Protein AF-C1MYC0-F1 (afdb_monomer_lite)

InterPro domains:
  IPR038870 Ubiquitin-associated protein 1 [PTHR15960] (49-160)

Organism: Micromonas pusilla (strain CCMP1545) (NCBI:txid564608)

pLDDT: mean 71.49, std 16.39, range [35.44, 92.56]

Structure (mmCIF, N/CA/C/O backbone):
data_AF-C1MYC0-F1
#
_entry.id   AF-C1MYC0-F1
#
loop_
_atom_site.group_PDB
_atom_site.id
_atom_site.type_symbol
_atom_site.label_atom_id
_atom_site.label_alt_id
_atom_site.label_comp_id
_atom_site.label_asym_id
_atom_site.label_entity_id
_atom_site.label_seq_id
_atom_site.pdbx_PDB_ins_code
_atom_site.Cartn_x
_atom_site.Cartn_y
_atom_site.Cartn_z
_atom_site.occupancy
_atom_site.B_iso_or_equiv
_atom_site.auth_seq_id
_atom_site.auth_comp_id
_atom_site.auth_asym_id
_atom_site.auth_atom_id
_atom_site.pdbx_PDB_model_num
ATOM 1 N N . MET A 1 1 ? -40.589 -22.512 -47.556 1.00 39.03 1 MET A N 1
ATOM 2 C CA . MET A 1 1 ? -39.331 -21.845 -47.959 1.00 39.03 1 MET A CA 1
ATOM 3 C C . MET A 1 1 ? -39.090 -20.694 -47.001 1.00 39.03 1 MET A C 1
ATOM 5 O O . MET A 1 1 ? -39.992 -19.890 -46.833 1.00 39.03 1 MET A O 1
ATOM 9 N N . ASN A 1 2 ? -37.948 -20.675 -46.316 1.00 46.00 2 ASN A N 1
ATOM 10 C CA . ASN A 1 2 ? -37.638 -19.719 -45.250 1.00 46.00 2 ASN A CA 1
ATOM 11 C C . ASN A 1 2 ? -36.525 -18.776 -45.753 1.00 46.00 2 ASN A C 1
ATOM 13 O O . ASN A 1 2 ? -35.461 -19.298 -46.095 1.00 46.00 2 ASN A O 1
ATOM 17 N N . PRO A 1 3 ? -36.745 -17.453 -45.887 1.00 61.94 3 PRO A N 1
ATOM 18 C CA . PRO A 1 3 ? -35.744 -16.541 -46.427 1.00 61.94 3 PRO A CA 1
ATOM 19 C C . PRO A 1 3 ? -35.269 -15.540 -45.360 1.00 61.94 3 PRO A C 1
ATOM 21 O O . PRO A 1 3 ? -35.777 -14.431 -45.317 1.00 61.94 3 PRO A O 1
ATOM 24 N N . ASP A 1 4 ? -34.307 -15.903 -44.507 1.00 55.81 4 ASP A N 1
ATOM 25 C CA . ASP A 1 4 ? -33.450 -14.909 -43.820 1.00 55.81 4 ASP A CA 1
ATOM 26 C C . ASP A 1 4 ? -32.170 -15.577 -43.281 1.00 55.81 4 ASP A C 1
ATOM 28 O O . ASP A 1 4 ? -31.973 -15.764 -42.083 1.00 55.81 4 ASP A O 1
ATOM 32 N N . ALA A 1 5 ? -31.285 -16.007 -44.184 1.00 60.78 5 ALA A N 1
ATOM 33 C CA . ALA A 1 5 ? -29.915 -16.361 -43.819 1.00 60.78 5 ALA A CA 1
ATOM 34 C C . ALA A 1 5 ? -29.040 -15.113 -43.999 1.00 60.78 5 ALA A C 1
ATOM 36 O O . ALA A 1 5 ? -28.590 -14.809 -45.104 1.00 60.78 5 ALA A O 1
ATOM 37 N N . ARG A 1 6 ? -28.831 -14.356 -42.919 1.00 67.12 6 ARG A N 1
ATOM 38 C CA . ARG A 1 6 ? -27.913 -13.209 -42.919 1.00 67.12 6 ARG A CA 1
ATOM 39 C C . ARG A 1 6 ? -26.464 -13.710 -42.877 1.00 67.12 6 ARG A C 1
ATOM 41 O O . ARG A 1 6 ? -26.140 -14.499 -41.991 1.00 67.12 6 ARG A O 1
ATOM 48 N N . PRO A 1 7 ? -25.574 -13.270 -43.783 1.00 65.31 7 PRO A N 1
ATOM 49 C CA . PRO A 1 7 ? -24.170 -13.653 -43.729 1.00 65.31 7 PRO A CA 1
ATOM 50 C C . PRO A 1 7 ? -23.486 -12.993 -42.525 1.00 65.31 7 PRO A C 1
ATOM 52 O O . PRO A 1 7 ? -23.413 -11.769 -42.420 1.00 65.31 7 PRO A O 1
ATOM 55 N N . CYS A 1 8 ? -22.974 -13.814 -41.609 1.00 65.12 8 CYS A N 1
ATOM 56 C CA . CYS A 1 8 ? -22.162 -13.377 -40.480 1.00 65.12 8 CYS A CA 1
ATOM 57 C C . CYS A 1 8 ? -20.807 -12.880 -41.007 1.00 65.12 8 CYS A C 1
ATOM 59 O O . CYS A 1 8 ? -19.953 -13.680 -41.390 1.00 65.12 8 CYS A O 1
ATOM 61 N N . VAL A 1 9 ? -20.593 -11.566 -41.047 1.00 71.00 9 VAL A N 1
ATOM 62 C CA . VAL A 1 9 ? -19.277 -10.999 -41.364 1.00 71.00 9 VAL A CA 1
ATOM 63 C C . VAL A 1 9 ? -18.393 -11.127 -40.124 1.00 71.00 9 VAL A C 1
ATOM 65 O O . VAL A 1 9 ? -18.577 -10.416 -39.140 1.00 71.00 9 VAL A O 1
ATOM 68 N N . GLY A 1 10 ? -17.454 -12.072 -40.152 1.00 72.56 10 GLY A N 1
ATOM 69 C CA . GLY A 1 10 ? -16.429 -12.219 -39.120 1.00 72.56 10 GLY A CA 1
ATOM 70 C C . GLY A 1 10 ? -15.283 -11.228 -39.329 1.00 72.56 10 GLY A C 1
ATOM 71 O O . GLY A 1 10 ? -14.772 -11.089 -40.441 1.00 72.56 10 GLY A O 1
ATOM 72 N N . VAL A 1 11 ? -14.857 -10.557 -38.260 1.00 77.19 11 VAL A N 1
ATOM 73 C CA . VAL A 1 11 ? -13.680 -9.676 -38.268 1.00 77.19 11 VAL A CA 1
ATOM 74 C C . VAL A 1 11 ? -12.411 -10.529 -38.230 1.00 77.19 11 VAL A C 1
ATOM 76 O O . VAL A 1 11 ? -12.279 -11.420 -37.393 1.00 77.19 11 VAL A O 1
ATOM 79 N N . ARG A 1 12 ? -11.464 -10.253 -39.133 1.00 75.12 12 ARG A N 1
ATOM 80 C CA . ARG A 1 12 ? -10.135 -10.878 -39.150 1.00 75.12 12 ARG A CA 1
ATOM 81 C C . ARG A 1 12 ? -9.099 -9.866 -38.682 1.00 75.12 12 ARG A C 1
ATOM 83 O O . ARG A 1 12 ? -8.932 -8.825 -39.307 1.00 75.12 12 ARG A O 1
ATOM 90 N N . ILE A 1 13 ? -8.410 -10.188 -37.593 1.00 75.81 13 ILE A N 1
ATOM 91 C CA . ILE A 1 13 ? -7.331 -9.373 -37.030 1.00 75.81 13 ILE A CA 1
ATOM 92 C C . ILE A 1 13 ? -6.004 -10.023 -37.429 1.00 75.81 13 ILE A C 1
ATOM 94 O O . ILE A 1 13 ? -5.801 -11.210 -37.179 1.00 75.81 13 ILE A O 1
ATOM 98 N N . ALA A 1 14 ? -5.114 -9.256 -38.059 1.00 79.44 14 ALA A N 1
ATOM 99 C CA . ALA A 1 14 ? -3.751 -9.677 -38.370 1.00 79.44 14 ALA A CA 1
ATOM 100 C C . ALA A 1 14 ? -2.788 -9.013 -37.377 1.00 79.44 14 ALA A C 1
ATOM 102 O O . ALA A 1 14 ? -2.692 -7.788 -37.338 1.00 79.44 14 ALA A O 1
ATOM 103 N N . VAL A 1 15 ? -2.098 -9.816 -36.563 1.00 76.44 15 VAL A N 1
ATOM 104 C CA . VAL A 1 15 ? -1.109 -9.322 -35.594 1.00 76.44 15 VAL A CA 1
ATOM 105 C C . VAL A 1 15 ? 0.269 -9.279 -36.268 1.00 76.44 15 VAL A C 1
ATOM 107 O O . VAL A 1 15 ? 0.715 -10.310 -36.780 1.00 76.44 15 VAL A O 1
ATOM 110 N N . PRO A 1 16 ? 0.958 -8.123 -36.295 1.00 78.06 16 PRO A N 1
ATOM 111 C CA . PRO A 1 16 ? 2.305 -8.028 -36.850 1.00 78.06 16 PRO A CA 1
ATOM 112 C C . PRO A 1 16 ? 3.299 -8.879 -36.049 1.00 78.06 16 PRO A C 1
ATOM 114 O O . PRO A 1 16 ? 3.213 -8.954 -34.824 1.00 78.06 16 PRO A O 1
ATOM 117 N N . ALA A 1 17 ? 4.282 -9.479 -36.727 1.00 69.62 17 ALA A N 1
ATOM 118 C CA . ALA A 1 17 ? 5.269 -10.370 -36.104 1.00 69.62 17 ALA A CA 1
ATOM 119 C C . ALA A 1 17 ? 6.095 -9.706 -34.982 1.00 69.62 17 ALA A C 1
ATOM 121 O O . ALA A 1 17 ? 6.579 -10.393 -34.092 1.00 69.62 17 ALA A O 1
ATOM 122 N N . THR A 1 18 ? 6.200 -8.374 -34.978 1.00 72.62 18 THR A N 1
ATOM 123 C CA . THR A 1 18 ? 6.867 -7.588 -33.926 1.00 72.62 18 THR A CA 1
ATOM 124 C C . THR A 1 18 ? 6.154 -7.624 -32.573 1.00 72.62 18 THR A C 1
ATOM 126 O O . THR A 1 18 ? 6.749 -7.239 -31.574 1.00 72.62 18 THR A O 1
ATOM 129 N N . TYR A 1 19 ? 4.892 -8.060 -32.532 1.00 68.88 19 TYR A N 1
ATOM 130 C CA . TYR A 1 19 ? 4.095 -8.189 -31.307 1.00 68.88 19 TYR A CA 1
ATOM 131 C C . TYR A 1 19 ? 3.958 -9.644 -30.839 1.00 68.88 19 TYR A C 1
ATOM 133 O O . TYR A 1 19 ? 3.178 -9.925 -29.929 1.00 68.88 19 TYR A O 1
ATOM 141 N N . GLN A 1 20 ? 4.684 -10.585 -31.452 1.00 69.62 20 GLN A N 1
ATOM 142 C CA . GLN A 1 20 ? 4.745 -11.951 -30.939 1.00 69.62 20 GLN A CA 1
ATOM 143 C C . GLN A 1 20 ? 5.682 -11.987 -29.732 1.00 69.62 20 GLN A C 1
ATOM 145 O O . GLN A 1 20 ? 6.860 -11.651 -29.843 1.00 69.62 20 GLN A O 1
ATOM 150 N N . LEU A 1 21 ? 5.153 -12.387 -28.575 1.00 79.94 21 LEU A N 1
ATOM 151 C CA . LEU A 1 21 ? 5.980 -12.668 -27.408 1.00 79.94 21 LEU A CA 1
ATOM 152 C C . LEU A 1 21 ? 6.948 -13.803 -27.749 1.00 79.94 21 LEU A C 1
ATOM 154 O O . LEU A 1 21 ? 6.531 -14.847 -28.256 1.00 79.94 21 LEU A O 1
ATOM 158 N N . THR A 1 22 ? 8.232 -13.604 -27.459 1.00 75.69 22 THR A N 1
ATOM 159 C CA . THR A 1 22 ? 9.235 -14.664 -27.561 1.00 75.69 22 THR A CA 1
ATOM 160 C C . THR A 1 22 ? 8.790 -15.834 -26.678 1.00 75.69 22 THR A C 1
ATOM 162 O O . THR A 1 22 ? 8.528 -15.613 -25.490 1.00 75.69 22 THR A O 1
ATOM 165 N N . PRO A 1 23 ? 8.662 -17.064 -27.211 1.00 75.88 23 PRO A N 1
ATOM 166 C CA . PRO A 1 23 ? 8.286 -18.203 -26.389 1.00 75.88 23 PRO A CA 1
ATOM 167 C C . PRO A 1 23 ? 9.347 -18.429 -25.299 1.00 75.88 23 PRO A C 1
ATOM 169 O O . PRO A 1 23 ? 10.537 -18.212 -25.552 1.00 75.88 23 PRO A O 1
ATOM 172 N N . PRO A 1 24 ? 8.939 -18.848 -24.088 1.00 74.62 24 PRO A N 1
ATOM 173 C CA . PRO A 1 24 ? 9.870 -19.089 -22.995 1.00 74.62 24 PRO A CA 1
ATOM 174 C C . PRO A 1 24 ? 10.895 -20.155 -23.399 1.00 74.62 24 PRO A C 1
ATOM 176 O O . PRO A 1 24 ? 10.540 -21.229 -23.890 1.00 74.62 24 PRO A O 1
ATOM 179 N N . VAL A 1 25 ? 12.177 -19.844 -23.200 1.00 80.25 25 VAL A N 1
ATOM 180 C CA . VAL A 1 25 ? 13.287 -20.770 -23.455 1.00 80.25 25 VAL A CA 1
ATOM 181 C C . VAL A 1 25 ? 13.131 -21.981 -22.535 1.00 80.25 25 VAL A C 1
ATOM 183 O O . VAL A 1 25 ? 13.130 -21.838 -21.314 1.00 80.25 25 VAL A O 1
ATOM 186 N N . SER A 1 26 ? 12.997 -23.178 -23.114 1.00 73.00 26 SER A N 1
ATOM 187 C CA . SER A 1 26 ? 13.051 -24.422 -22.341 1.00 73.00 26 SER A CA 1
ATOM 188 C C . SER A 1 26 ? 14.481 -24.654 -21.869 1.00 73.00 26 SER A C 1
ATOM 190 O O . SER A 1 26 ? 15.386 -24.835 -22.683 1.00 73.00 26 SER A O 1
ATOM 192 N N . LEU A 1 27 ? 14.680 -24.632 -20.553 1.00 72.50 27 LEU A N 1
ATOM 193 C CA . LEU A 1 27 ? 15.933 -25.044 -19.933 1.00 72.50 27 LEU A CA 1
ATOM 194 C C . LEU A 1 27 ? 15.998 -26.581 -19.901 1.00 72.50 27 LEU A C 1
ATOM 196 O O . LEU A 1 27 ? 14.969 -27.220 -19.660 1.00 72.50 27 LEU A O 1
ATOM 200 N N . PRO A 1 28 ? 17.171 -27.193 -20.146 1.00 76.12 28 PRO A N 1
ATOM 201 C CA . PRO A 1 28 ? 17.331 -28.633 -19.998 1.00 76.12 28 PRO A CA 1
ATOM 202 C C . PRO A 1 28 ? 17.104 -29.052 -18.532 1.00 76.12 28 PRO A C 1
ATOM 204 O O . PRO A 1 28 ? 17.442 -28.285 -17.625 1.00 76.12 28 PRO A O 1
ATOM 207 N N . PRO A 1 29 ? 16.555 -30.255 -18.276 1.00 68.44 29 PRO A N 1
ATOM 208 C CA . PRO A 1 29 ? 16.509 -30.821 -16.934 1.00 68.44 29 PRO A CA 1
ATOM 209 C C . PRO A 1 29 ? 17.920 -30.862 -16.346 1.00 68.44 29 PRO A C 1
ATOM 211 O O . PRO A 1 29 ? 18.847 -31.341 -16.997 1.00 68.44 29 PRO A O 1
ATOM 214 N N . LEU A 1 30 ? 18.072 -30.341 -15.130 1.00 63.47 30 LEU A N 1
ATOM 215 C CA . LEU A 1 30 ? 19.320 -30.405 -14.381 1.00 63.47 30 LEU A CA 1
ATOM 216 C C . LEU A 1 30 ? 19.682 -31.882 -14.179 1.00 63.47 30 LEU A C 1
ATOM 218 O O . LEU A 1 30 ? 19.020 -32.582 -13.411 1.00 63.47 30 LEU A O 1
ATOM 222 N N . GLU A 1 31 ? 20.697 -32.359 -14.901 1.00 55.84 31 GLU A N 1
ATOM 223 C CA . GLU A 1 31 ? 21.233 -33.704 -14.724 1.00 55.84 31 GLU A CA 1
ATOM 224 C C . GLU A 1 31 ? 21.700 -33.841 -13.275 1.00 55.84 31 GLU A C 1
ATOM 226 O O . GLU A 1 31 ? 22.623 -33.163 -12.821 1.00 55.84 31 GLU A O 1
ATOM 231 N N . THR A 1 32 ? 21.002 -34.682 -12.518 1.00 50.34 32 THR A N 1
ATOM 232 C CA . THR A 1 32 ? 21.367 -35.022 -11.149 1.00 50.34 32 THR A CA 1
ATOM 233 C C . THR A 1 32 ? 22.621 -35.883 -11.239 1.00 50.34 32 THR A C 1
ATOM 235 O O . THR A 1 32 ? 22.548 -37.076 -11.532 1.00 50.34 32 THR A O 1
ATOM 238 N N . SER A 1 33 ? 23.792 -35.270 -11.066 1.00 45.34 33 SER A N 1
ATOM 239 C CA . SER A 1 33 ? 25.031 -36.017 -10.903 1.00 45.34 33 SER A CA 1
ATOM 240 C C . SER A 1 33 ? 24.899 -36.904 -9.663 1.00 45.34 33 SER A C 1
ATOM 242 O O . SER A 1 33 ? 24.454 -36.470 -8.599 1.00 45.34 33 SER A O 1
ATOM 244 N N . ALA A 1 34 ? 25.261 -38.176 -9.814 1.00 51.53 34 ALA A N 1
ATOM 245 C CA . ALA A 1 34 ? 25.106 -39.232 -8.815 1.00 51.53 34 ALA A CA 1
ATOM 246 C C . ALA A 1 34 ? 25.984 -39.066 -7.550 1.00 51.53 34 ALA A C 1
ATOM 248 O O . ALA A 1 34 ? 26.105 -40.001 -6.766 1.00 51.53 34 ALA A O 1
ATOM 249 N N . ASP A 1 35 ? 26.556 -37.881 -7.324 1.00 45.41 35 ASP A N 1
ATOM 250 C CA . ASP A 1 35 ? 27.385 -37.530 -6.164 1.00 45.41 35 ASP A CA 1
ATOM 251 C C . ASP A 1 35 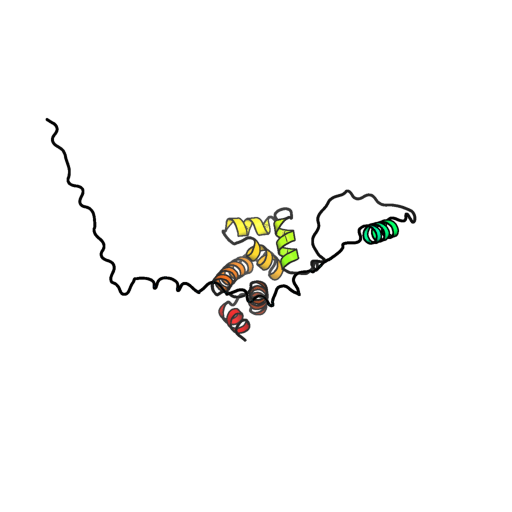? 26.642 -36.675 -5.117 1.00 45.41 35 ASP A C 1
ATOM 253 O O . ASP A 1 35 ? 27.215 -36.295 -4.102 1.00 45.41 35 ASP A O 1
ATOM 257 N N . ALA A 1 36 ? 25.346 -36.397 -5.312 1.00 48.25 36 ALA A N 1
ATOM 258 C CA . ALA A 1 36 ? 24.504 -35.689 -4.336 1.00 48.25 36 ALA A CA 1
ATOM 259 C C . ALA A 1 36 ? 23.646 -36.624 -3.452 1.00 48.25 36 ALA A C 1
ATOM 261 O O . ALA A 1 36 ? 22.707 -36.175 -2.801 1.00 48.25 36 ALA A O 1
ATOM 262 N N . ALA A 1 37 ? 23.931 -37.931 -3.436 1.00 44.47 37 ALA A N 1
ATOM 263 C CA . ALA A 1 37 ? 23.148 -38.928 -2.692 1.00 44.47 37 ALA A CA 1
ATOM 264 C C . ALA A 1 37 ? 23.729 -39.296 -1.310 1.00 44.47 37 ALA A C 1
ATOM 266 O O . ALA A 1 37 ? 23.184 -40.172 -0.643 1.00 44.47 37 ALA A O 1
ATOM 267 N N . ALA A 1 38 ? 24.819 -38.659 -0.867 1.00 49.66 38 ALA A N 1
ATOM 268 C CA . ALA A 1 38 ? 25.434 -38.954 0.433 1.00 49.66 38 ALA A CA 1
ATOM 269 C C . ALA A 1 38 ? 24.942 -38.050 1.581 1.00 49.66 38 ALA A C 1
ATOM 271 O O . ALA A 1 38 ? 25.066 -38.441 2.736 1.00 49.66 38 ALA A O 1
ATOM 272 N N . ASP A 1 39 ? 24.348 -36.890 1.279 1.00 49.25 39 ASP A N 1
ATOM 273 C CA . ASP A 1 39 ? 23.911 -35.903 2.289 1.00 49.25 39 ASP A CA 1
ATOM 274 C C . ASP A 1 39 ? 22.376 -35.823 2.429 1.00 49.25 39 ASP A C 1
ATOM 276 O O . ASP A 1 39 ? 21.828 -34.917 3.043 1.00 49.25 39 ASP A O 1
ATOM 280 N N . ALA A 1 40 ? 21.646 -36.784 1.852 1.00 51.59 40 ALA A N 1
ATOM 281 C CA . ALA A 1 40 ? 20.182 -36.861 1.921 1.00 51.59 40 ALA A CA 1
ATOM 282 C C . ALA A 1 40 ? 19.686 -37.834 3.006 1.00 51.59 40 ALA A C 1
ATOM 284 O O . ALA A 1 40 ? 18.637 -38.461 2.858 1.00 51.59 40 ALA A O 1
ATOM 285 N N . ALA A 1 41 ? 20.445 -37.982 4.089 1.00 53.31 41 ALA A N 1
ATOM 286 C CA . ALA A 1 41 ? 20.036 -38.743 5.260 1.00 53.31 41 ALA A CA 1
ATOM 287 C C . ALA A 1 41 ? 20.149 -37.859 6.504 1.00 53.31 41 ALA A C 1
ATOM 289 O O . ALA A 1 41 ? 20.956 -38.115 7.395 1.00 53.31 41 ALA A O 1
ATOM 290 N N . ASP A 1 42 ? 19.316 -36.819 6.568 1.00 57.97 42 ASP A N 1
ATOM 291 C CA . ASP A 1 42 ? 18.920 -36.244 7.853 1.00 57.97 42 ASP A CA 1
ATOM 292 C C . ASP A 1 42 ? 18.072 -37.313 8.571 1.00 57.97 42 ASP A C 1
ATOM 294 O O . ASP A 1 42 ? 16.841 -37.312 8.539 1.00 57.97 42 ASP A O 1
ATOM 298 N N . ASP A 1 43 ? 18.741 -38.326 9.133 1.00 58.94 43 ASP A N 1
ATOM 299 C CA . ASP A 1 43 ? 18.145 -39.310 10.038 1.00 58.94 43 ASP A CA 1
ATOM 300 C C . ASP A 1 43 ? 17.939 -38.605 11.383 1.00 58.94 43 ASP A C 1
ATOM 302 O O . ASP A 1 43 ? 18.607 -38.868 12.385 1.00 58.94 43 ASP A O 1
ATOM 306 N N . ALA A 1 44 ? 17.034 -37.625 11.395 1.00 65.19 44 ALA A N 1
ATOM 307 C CA . ALA A 1 44 ? 16.530 -37.025 12.614 1.00 65.19 44 ALA A CA 1
ATOM 308 C C . ALA A 1 44 ? 15.674 -38.075 13.329 1.00 65.19 44 ALA A C 1
ATOM 310 O O . ALA A 1 44 ? 14.441 -38.070 13.286 1.00 65.19 44 ALA A O 1
ATOM 311 N N . ARG A 1 45 ? 16.344 -39.024 13.988 1.00 64.62 45 ARG A N 1
ATOM 312 C CA . ARG A 1 45 ? 15.726 -40.002 14.875 1.00 64.62 45 ARG A CA 1
ATOM 313 C C . ARG A 1 45 ? 15.193 -39.263 16.096 1.00 64.62 45 ARG A C 1
ATOM 315 O O . ARG A 1 45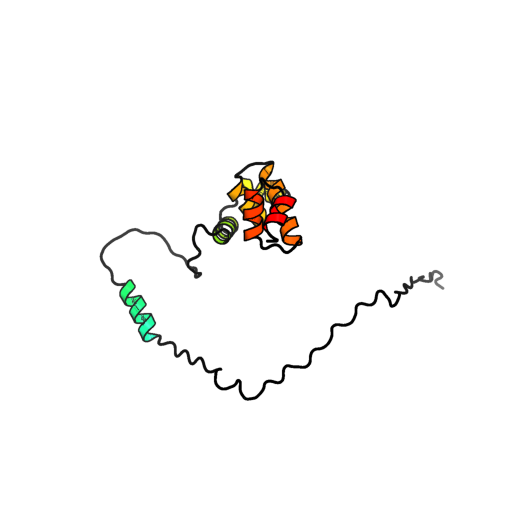 ? 15.866 -39.125 17.113 1.00 64.62 45 ARG A O 1
ATOM 322 N N . PHE A 1 46 ? 13.976 -38.752 15.961 1.00 67.06 46 PHE A N 1
ATOM 323 C CA . PHE A 1 46 ? 13.291 -37.987 16.989 1.00 67.06 46 PHE A CA 1
ATOM 324 C C . PHE A 1 46 ? 13.045 -38.871 18.223 1.00 67.06 46 PHE A C 1
ATOM 326 O O . PHE A 1 46 ? 12.188 -39.760 18.216 1.00 67.06 46 PHE A O 1
ATOM 333 N N . ASP A 1 47 ? 13.825 -38.660 19.286 1.00 67.12 47 ASP A N 1
ATOM 334 C CA . ASP A 1 47 ? 13.689 -39.394 20.544 1.00 67.12 47 ASP A CA 1
ATOM 335 C C . ASP A 1 47 ? 12.523 -38.832 21.367 1.00 67.12 47 ASP A C 1
ATOM 337 O O . ASP A 1 47 ? 12.671 -37.966 22.230 1.00 67.12 47 ASP A O 1
ATOM 341 N N . THR A 1 48 ? 11.334 -39.375 21.107 1.00 68.81 48 THR A N 1
ATOM 342 C CA . THR A 1 48 ? 10.093 -39.013 21.813 1.00 68.81 48 THR A CA 1
ATOM 343 C C . THR A 1 48 ? 10.145 -39.214 23.335 1.00 68.81 48 THR A C 1
ATOM 345 O O . THR A 1 48 ? 9.280 -38.695 24.043 1.00 68.81 48 THR A O 1
ATOM 348 N N . THR A 1 49 ? 11.127 -39.952 23.860 1.00 70.50 49 THR A N 1
ATOM 349 C CA . THR A 1 49 ? 11.296 -40.192 25.300 1.00 70.50 49 THR A CA 1
ATOM 350 C C . THR A 1 49 ? 11.836 -38.948 25.999 1.00 70.50 49 THR A C 1
ATOM 352 O O . THR A 1 49 ? 11.318 -38.552 27.043 1.00 70.50 49 THR A O 1
ATOM 355 N N . ARG A 1 50 ? 12.829 -38.289 25.385 1.00 71.00 50 ARG A N 1
ATOM 356 C CA . ARG A 1 50 ? 13.438 -37.055 25.896 1.00 71.00 50 ARG A CA 1
ATOM 357 C C . ARG A 1 50 ? 12.442 -35.895 25.876 1.00 71.00 50 ARG A C 1
ATOM 359 O O . ARG A 1 50 ? 12.302 -35.191 26.870 1.00 71.00 50 ARG A O 1
ATOM 366 N N . GLU A 1 51 ? 11.690 -35.760 24.790 1.00 73.44 51 GLU A N 1
ATOM 367 C CA . GLU A 1 51 ? 10.658 -34.726 24.623 1.00 73.44 51 GLU A CA 1
ATOM 368 C C . GLU A 1 51 ? 9.543 -34.859 25.680 1.00 73.44 51 GLU A C 1
ATOM 370 O O . GLU A 1 51 ? 9.102 -33.871 26.269 1.00 73.44 51 GLU A O 1
ATOM 375 N N . ARG A 1 52 ? 9.119 -36.097 25.991 1.00 71.56 52 ARG A N 1
ATOM 376 C CA . ARG A 1 52 ? 8.131 -36.364 27.054 1.00 71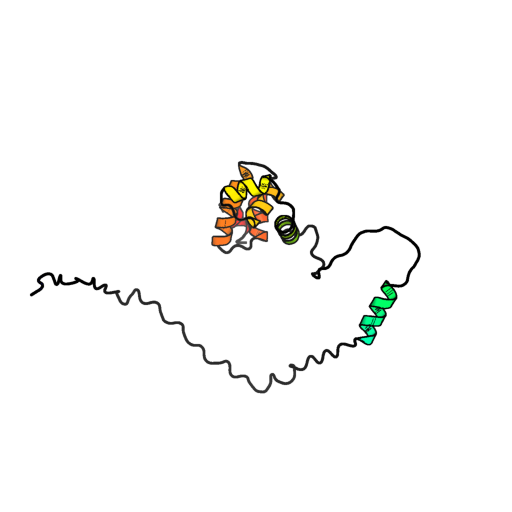.56 52 ARG A CA 1
ATOM 377 C C . ARG A 1 52 ? 8.664 -36.064 28.453 1.00 71.56 52 ARG A C 1
ATOM 379 O O . ARG A 1 52 ? 7.879 -35.672 29.312 1.00 71.56 52 ARG A O 1
ATOM 386 N N . GLN A 1 53 ? 9.961 -36.250 28.693 1.00 69.50 53 GLN A N 1
ATOM 387 C CA . GLN A 1 53 ? 10.574 -35.946 29.986 1.00 69.50 53 GLN A CA 1
ATOM 388 C C . GLN A 1 53 ? 10.620 -34.435 30.245 1.00 69.50 53 GLN A C 1
ATOM 390 O O . GLN A 1 53 ? 10.282 -34.006 31.344 1.00 69.50 53 GLN A O 1
ATOM 395 N N . VAL A 1 54 ? 10.928 -33.637 29.217 1.00 68.50 54 VAL A N 1
ATOM 396 C CA . VAL A 1 54 ? 10.905 -32.165 29.293 1.00 68.50 54 VAL A CA 1
ATOM 397 C C . VAL A 1 54 ? 9.495 -31.648 29.615 1.00 68.50 54 VAL A C 1
ATOM 399 O O . VAL A 1 54 ? 9.331 -30.825 30.510 1.00 68.50 54 VAL A O 1
ATOM 402 N N . LEU A 1 55 ? 8.459 -32.202 28.973 1.00 61.75 55 LEU A N 1
ATOM 403 C CA . LEU A 1 55 ? 7.056 -31.858 29.259 1.00 61.75 55 LEU A CA 1
ATOM 404 C C . LEU A 1 55 ? 6.616 -32.221 30.688 1.00 61.75 55 LEU A C 1
ATOM 406 O O . LEU A 1 55 ? 5.772 -31.540 31.269 1.00 61.75 55 LEU A O 1
ATOM 410 N N . ALA A 1 56 ? 7.159 -33.299 31.257 1.00 61.72 56 ALA A N 1
ATOM 411 C CA . ALA A 1 56 ? 6.836 -33.719 32.619 1.00 61.72 56 ALA A CA 1
ATOM 412 C C . ALA A 1 56 ? 7.529 -32.850 33.684 1.00 61.72 56 ALA A C 1
ATOM 414 O O . ALA A 1 56 ? 6.981 -32.674 34.772 1.00 61.72 56 ALA A O 1
ATOM 415 N N . GLU A 1 57 ? 8.699 -32.282 33.378 1.00 59.97 57 GLU A N 1
ATOM 416 C CA . GLU A 1 57 ? 9.422 -31.379 34.283 1.00 59.97 57 GLU A CA 1
ATOM 417 C C . GLU A 1 57 ? 8.728 -30.009 34.397 1.00 59.97 57 GLU A C 1
ATOM 419 O O . GLU A 1 57 ? 8.658 -29.439 35.484 1.00 59.97 57 GLU A O 1
ATOM 424 N N . GLU A 1 58 ? 8.101 -29.535 33.313 1.00 59.44 58 GLU A N 1
ATOM 425 C CA . GLU A 1 58 ? 7.297 -28.300 33.289 1.00 59.44 58 GLU A CA 1
ATOM 426 C C . GLU A 1 58 ? 5.902 -28.469 33.931 1.00 59.44 58 GLU A C 1
ATOM 428 O O . GLU A 1 58 ? 5.250 -27.492 34.294 1.00 59.44 58 GLU A O 1
ATOM 433 N N . THR A 1 59 ? 5.440 -29.713 34.130 1.00 52.03 59 THR A N 1
ATOM 434 C CA . THR A 1 59 ? 4.125 -30.023 34.728 1.00 52.03 59 THR A CA 1
ATOM 435 C C . THR A 1 59 ? 4.180 -30.355 36.227 1.00 52.03 59 THR A C 1
ATOM 437 O O . THR A 1 59 ? 3.163 -30.721 36.821 1.00 52.03 59 THR A O 1
ATOM 440 N N . SER A 1 60 ? 5.340 -30.219 36.883 1.00 48.25 60 SER A N 1
ATOM 441 C CA . SER A 1 60 ? 5.434 -30.461 38.327 1.00 48.25 60 SER A CA 1
ATOM 442 C C . SER A 1 60 ? 4.665 -29.387 39.124 1.00 48.25 60 SER A C 1
ATOM 444 O O . SER A 1 60 ? 4.962 -28.194 39.009 1.00 48.25 60 SER A O 1
ATOM 446 N N . PRO A 1 61 ? 3.666 -29.768 39.943 1.00 47.47 61 PRO A N 1
ATOM 447 C CA . PRO A 1 61 ? 2.753 -28.831 40.579 1.00 47.47 61 PRO A CA 1
ATOM 448 C C . PRO A 1 61 ? 3.347 -28.266 41.876 1.00 47.47 61 PRO A C 1
ATOM 450 O O . PRO A 1 61 ? 3.183 -28.841 42.952 1.00 47.47 61 PRO A O 1
ATOM 453 N N . SER A 1 62 ? 3.971 -27.088 41.808 1.00 42.62 62 SER A N 1
ATOM 454 C CA . SER A 1 62 ? 4.141 -26.230 42.988 1.00 42.62 62 SER A CA 1
ATOM 455 C C . SER A 1 62 ? 2.977 -25.232 43.073 1.00 42.62 62 SER A C 1
ATOM 457 O O . SER A 1 62 ? 3.026 -24.139 42.527 1.00 42.62 62 SER A O 1
ATOM 459 N N . THR A 1 63 ? 1.902 -25.667 43.736 1.00 41.25 63 THR A N 1
ATOM 460 C CA . THR A 1 63 ? 0.992 -24.872 44.589 1.00 41.25 63 THR A CA 1
ATOM 461 C C . THR A 1 63 ? 0.456 -23.505 44.075 1.00 41.25 63 THR A C 1
ATOM 463 O O . THR A 1 63 ? 0.989 -22.456 44.419 1.00 41.25 63 THR A O 1
ATOM 466 N N . SER A 1 64 ? -0.740 -23.568 43.449 1.00 45.25 64 SER A N 1
ATOM 467 C CA . SER A 1 64 ? -1.943 -22.695 43.641 1.00 45.25 64 SER A CA 1
ATOM 468 C C . SER A 1 64 ? -2.029 -21.290 42.956 1.00 45.25 64 SER A C 1
ATOM 470 O O . SER A 1 64 ? -1.010 -20.718 42.598 1.00 45.25 64 SER A O 1
ATOM 472 N N . PRO A 1 65 ? -3.239 -20.697 42.732 1.00 53.47 65 PRO A N 1
ATOM 473 C CA . PRO A 1 65 ? -4.043 -20.899 41.512 1.00 53.47 65 PRO A CA 1
ATOM 474 C C . PRO A 1 65 ? -4.575 -19.592 40.852 1.00 53.47 65 PRO A C 1
ATOM 476 O O . PRO A 1 65 ? -4.824 -18.587 41.515 1.00 53.47 65 PRO A O 1
ATOM 479 N N . SER A 1 66 ? -4.885 -19.612 39.550 1.00 35.44 66 SER A N 1
ATOM 480 C CA . SER A 1 66 ? -5.909 -18.726 38.952 1.00 35.44 66 SER A CA 1
ATOM 481 C C . SER A 1 66 ? -6.448 -19.307 37.639 1.00 35.44 66 SER A C 1
ATOM 483 O O . SER A 1 66 ? -5.666 -19.879 36.879 1.00 35.44 66 SER A O 1
ATOM 485 N N . PRO A 1 67 ? -7.765 -19.216 37.367 1.00 55.25 67 PRO A N 1
ATOM 486 C CA . PRO A 1 67 ? -8.380 -19.875 36.225 1.00 55.25 67 PRO A CA 1
ATOM 487 C C . PRO A 1 67 ? -8.422 -18.945 35.010 1.00 55.25 67 PRO A C 1
ATOM 489 O O . PRO A 1 67 ? -9.043 -17.887 35.070 1.00 55.25 67 PRO A O 1
ATOM 492 N N . SER A 1 68 ? -7.859 -19.384 33.887 1.00 41.97 68 SER A N 1
ATOM 493 C CA . SER A 1 68 ? -8.161 -18.798 32.577 1.00 41.97 68 SER A CA 1
ATOM 494 C C . SER A 1 68 ? -8.267 -19.912 31.533 1.00 41.97 68 SER A C 1
ATOM 496 O O . SER A 1 68 ? -7.407 -20.796 31.508 1.00 41.97 68 SER A O 1
ATOM 498 N N . PRO A 1 69 ? -9.329 -19.929 30.709 1.00 47.75 69 PRO A N 1
ATOM 499 C CA . PRO A 1 69 ? -9.613 -21.040 29.822 1.00 47.75 69 PRO A CA 1
ATOM 500 C C . PRO A 1 69 ? -8.693 -21.044 28.596 1.00 47.75 69 PRO A C 1
ATOM 502 O O . PRO A 1 69 ? -8.372 -20.015 28.010 1.00 47.75 69 PRO A O 1
ATOM 505 N N . SER A 1 70 ? -8.306 -22.267 28.256 1.00 47.88 70 SER A N 1
ATOM 506 C CA . SER A 1 70 ? -7.947 -22.833 26.956 1.00 47.88 70 SER A CA 1
ATOM 507 C C . SER A 1 70 ? -8.218 -21.949 25.727 1.00 47.88 70 SER A C 1
ATOM 509 O O . SER A 1 70 ? -9.342 -21.504 25.540 1.00 47.88 70 SER A O 1
ATOM 511 N N . THR A 1 71 ? -7.255 -21.832 24.806 1.00 42.38 71 THR A N 1
ATOM 512 C CA . THR A 1 71 ? -7.132 -22.734 23.639 1.00 42.38 71 THR A CA 1
ATOM 513 C C . THR A 1 71 ? -5.953 -22.347 22.741 1.00 42.38 71 THR A C 1
ATOM 515 O O . THR A 1 71 ? -5.745 -21.179 22.445 1.00 42.38 71 THR A O 1
ATOM 518 N N . SER A 1 72 ? -5.226 -23.379 22.303 1.00 45.03 72 SER A N 1
ATOM 519 C CA . SER A 1 72 ? -4.541 -23.549 21.015 1.00 45.03 72 SER A CA 1
ATOM 520 C C . SER A 1 72 ? -4.237 -22.315 20.162 1.00 45.03 72 SER A C 1
ATOM 522 O O . SER A 1 72 ? -5.142 -21.745 19.570 1.00 45.03 72 SER A O 1
ATOM 524 N N . ALA A 1 73 ? -2.951 -22.084 19.891 1.00 40.00 73 ALA A N 1
ATOM 525 C CA . ALA A 1 73 ? -2.370 -22.363 18.570 1.00 40.00 73 ALA A CA 1
ATOM 526 C C . ALA A 1 73 ? -0.917 -21.861 18.493 1.00 40.00 73 ALA A C 1
ATOM 528 O O . ALA A 1 73 ? -0.641 -20.675 18.392 1.00 40.00 73 ALA A O 1
ATOM 529 N N . ARG A 1 74 ? 0.016 -22.817 18.526 1.00 45.91 74 ARG A N 1
ATOM 530 C CA . ARG A 1 74 ? 1.113 -22.973 17.559 1.00 45.91 74 ARG A CA 1
ATOM 531 C C . ARG A 1 74 ? 1.474 -21.717 16.741 1.00 45.91 74 ARG A C 1
ATOM 533 O O . ARG A 1 74 ? 0.795 -21.413 15.766 1.00 45.91 74 ARG A O 1
ATOM 540 N N . GLY A 1 75 ? 2.633 -21.119 17.026 1.00 40.91 75 GLY A N 1
ATOM 541 C CA . GLY A 1 75 ? 3.340 -20.308 16.032 1.00 40.91 75 GLY A CA 1
ATOM 542 C C . GLY A 1 75 ? 4.266 -19.234 16.589 1.00 40.91 75 GLY A C 1
ATOM 543 O O . GLY A 1 75 ? 3.865 -18.082 16.596 1.00 40.91 75 GLY A O 1
ATOM 544 N N . ALA A 1 76 ? 5.505 -19.629 16.917 1.00 45.19 76 ALA A N 1
ATOM 545 C CA . ALA A 1 76 ? 6.706 -18.787 17.058 1.00 45.19 76 ALA A CA 1
ATOM 546 C C . ALA A 1 76 ? 6.663 -17.646 18.107 1.00 45.19 76 ALA A C 1
ATOM 548 O O . ALA A 1 76 ? 5.607 -17.093 18.401 1.00 45.19 76 ALA A O 1
ATOM 549 N N . PRO A 1 77 ? 7.813 -17.230 18.674 1.00 42.22 77 PRO A N 1
ATOM 550 C CA . PRO A 1 77 ? 7.884 -15.961 19.385 1.00 42.22 77 PRO A CA 1
ATOM 551 C C . PRO A 1 77 ? 7.817 -14.843 18.336 1.00 42.22 77 PRO A C 1
ATOM 553 O O . PRO A 1 77 ? 8.835 -14.315 17.904 1.00 42.22 77 PRO A O 1
ATOM 556 N N . ALA A 1 78 ? 6.620 -14.532 17.838 1.00 51.53 78 ALA A N 1
ATOM 557 C CA . ALA A 1 78 ? 6.417 -13.289 17.117 1.00 51.53 78 ALA A CA 1
ATOM 558 C C . ALA A 1 78 ? 6.514 -12.178 18.162 1.00 51.53 78 ALA A C 1
ATOM 560 O O . ALA A 1 78 ? 5.661 -12.097 19.050 1.00 51.53 78 ALA A O 1
ATOM 561 N N . ASP A 1 79 ? 7.576 -11.374 18.085 1.00 51.16 79 ASP A N 1
ATOM 562 C CA . ASP A 1 79 ? 7.718 -10.174 18.899 1.00 51.16 79 ASP A CA 1
ATOM 563 C C . ASP A 1 79 ? 6.381 -9.418 18.894 1.00 51.16 79 ASP A C 1
ATOM 565 O O . ASP A 1 79 ? 5.880 -9.069 17.819 1.00 51.16 79 ASP A O 1
ATOM 569 N N . PRO A 1 80 ? 5.760 -9.174 20.062 1.00 53.81 80 PRO A N 1
ATOM 570 C CA . PRO A 1 80 ? 4.425 -8.582 20.138 1.00 53.81 80 PRO A CA 1
ATOM 571 C C . PRO A 1 80 ? 4.388 -7.127 19.643 1.00 53.81 80 PRO A C 1
ATOM 573 O O . PRO A 1 80 ? 3.313 -6.542 19.551 1.00 53.81 80 PRO A O 1
ATOM 576 N N . THR A 1 81 ? 5.554 -6.551 19.347 1.00 54.03 81 THR A N 1
ATOM 577 C CA . THR A 1 81 ? 5.779 -5.231 18.751 1.00 54.03 81 THR A CA 1
ATOM 578 C C . THR A 1 81 ? 6.044 -5.277 17.247 1.00 54.03 81 THR A C 1
ATOM 580 O O . THR A 1 81 ? 6.141 -4.223 16.622 1.00 54.03 81 THR A O 1
ATOM 583 N N . SER A 1 82 ? 6.187 -6.464 16.648 1.00 59.59 82 SER A N 1
ATOM 584 C CA . SER A 1 82 ? 6.438 -6.576 15.215 1.00 59.59 82 SER A CA 1
ATOM 585 C C . SER A 1 82 ? 5.228 -6.098 14.422 1.00 59.59 82 SER A C 1
ATOM 587 O O . SER A 1 82 ? 4.077 -6.398 14.745 1.00 59.59 82 SER A O 1
ATOM 589 N N . LEU A 1 83 ? 5.510 -5.388 13.336 1.00 64.81 83 LEU A N 1
ATOM 590 C CA . LEU A 1 83 ? 4.523 -4.860 12.405 1.00 64.81 83 LEU A CA 1
ATOM 591 C C . LEU A 1 83 ? 3.550 -5.949 11.916 1.00 64.81 83 LEU A C 1
ATOM 593 O O . LEU A 1 83 ? 2.341 -5.740 11.865 1.00 64.81 83 LEU A O 1
ATOM 597 N N . ASP A 1 84 ? 4.086 -7.141 11.651 1.00 61.44 84 ASP A N 1
ATOM 598 C CA . ASP A 1 84 ? 3.337 -8.323 11.218 1.00 61.44 84 ASP A CA 1
ATOM 599 C C . ASP A 1 84 ? 2.395 -8.844 12.319 1.00 61.44 84 ASP A C 1
ATOM 601 O O . ASP A 1 84 ? 1.259 -9.241 12.058 1.00 61.44 84 ASP A O 1
ATOM 605 N N . ALA A 1 85 ? 2.831 -8.780 13.583 1.00 60.88 85 ALA A N 1
ATOM 606 C CA . ALA A 1 85 ? 2.021 -9.168 14.735 1.00 60.88 85 ALA A CA 1
ATOM 607 C C . ALA A 1 85 ? 0.860 -8.186 14.966 1.00 60.88 85 ALA A C 1
ATOM 609 O O . ALA A 1 85 ? -0.246 -8.614 15.303 1.00 60.88 85 ALA A O 1
ATOM 610 N N . THR A 1 86 ? 1.080 -6.889 14.731 1.00 63.56 86 THR A N 1
ATOM 611 C CA . THR A 1 86 ? 0.023 -5.868 14.781 1.00 63.56 86 THR A CA 1
ATOM 612 C C . THR A 1 86 ? -0.997 -6.075 13.665 1.00 63.56 86 THR A C 1
ATOM 614 O O . THR A 1 86 ? -2.194 -6.104 13.946 1.00 63.56 86 THR A O 1
ATOM 617 N N . VAL A 1 87 ? -0.548 -6.306 12.425 1.00 64.69 87 VAL A N 1
ATOM 618 C CA . VAL A 1 87 ? -1.442 -6.613 11.293 1.00 64.69 87 VAL A CA 1
ATOM 619 C C . VAL A 1 87 ? -2.274 -7.864 11.589 1.00 64.69 87 VAL A C 1
ATOM 621 O O . VAL A 1 87 ? -3.493 -7.835 11.441 1.00 64.69 87 VAL A O 1
ATOM 624 N N . ARG A 1 88 ? -1.662 -8.931 12.118 1.00 63.81 88 ARG A N 1
ATOM 625 C CA . ARG A 1 88 ? -2.383 -10.149 12.525 1.00 63.81 88 ARG A CA 1
ATOM 626 C C . ARG A 1 88 ? -3.404 -9.907 13.633 1.00 63.81 88 ARG A C 1
ATOM 628 O O . ARG A 1 88 ? -4.524 -10.386 13.520 1.00 63.81 88 ARG A O 1
ATOM 635 N N . ARG A 1 89 ? -3.071 -9.134 14.673 1.00 62.16 89 ARG A N 1
ATOM 636 C CA . ARG A 1 89 ? -4.039 -8.772 15.727 1.00 62.16 89 ARG A CA 1
ATOM 637 C C . ARG A 1 89 ? -5.198 -7.938 15.198 1.00 62.16 89 ARG A C 1
ATOM 639 O O . ARG A 1 89 ? -6.311 -8.092 15.679 1.00 62.16 89 ARG A O 1
ATOM 646 N N . VAL A 1 90 ? -4.948 -7.070 14.223 1.00 61.16 90 VAL A N 1
ATOM 647 C CA . VAL A 1 90 ? -6.002 -6.298 13.557 1.00 61.16 90 VAL A CA 1
ATOM 648 C C . VAL A 1 90 ? -6.841 -7.180 12.626 1.00 61.16 90 VAL A C 1
ATOM 650 O O . VAL A 1 90 ? -8.028 -6.917 12.453 1.00 61.16 90 VAL A O 1
ATOM 653 N N . LEU A 1 91 ? -6.274 -8.234 12.030 1.00 60.69 91 LEU A N 1
ATOM 654 C CA . LEU A 1 91 ? -7.036 -9.216 11.251 1.00 60.69 91 LEU A CA 1
ATOM 655 C C . LEU A 1 91 ? -7.918 -10.125 12.123 1.00 60.69 91 LEU A C 1
ATOM 657 O O . LEU A 1 91 ? -9.051 -10.383 11.729 1.00 60.69 91 LEU A O 1
ATOM 661 N N . ASP A 1 92 ? -7.426 -10.575 13.281 1.00 58.91 92 ASP A N 1
ATOM 662 C CA . ASP A 1 92 ? -8.120 -11.518 14.185 1.00 58.91 92 ASP A CA 1
ATOM 663 C C . ASP A 1 92 ? -8.939 -10.836 15.306 1.00 58.91 92 ASP A C 1
ATOM 665 O O . ASP A 1 92 ? -9.700 -11.486 16.024 1.00 58.91 92 ASP A O 1
ATOM 669 N N . GLY A 1 93 ? -8.776 -9.525 15.498 1.00 58.69 93 GLY A N 1
ATOM 670 C CA . GLY A 1 93 ? -9.447 -8.747 16.542 1.00 58.69 93 GLY A CA 1
ATOM 671 C C . GLY A 1 93 ? -10.832 -8.221 16.137 1.00 58.69 93 GLY A C 1
ATOM 672 O O . GLY A 1 93 ? -11.141 -8.156 14.945 1.00 58.69 93 GLY A O 1
ATOM 673 N N . PRO A 1 94 ? -11.672 -7.813 17.115 1.00 55.03 94 PRO A N 1
ATOM 674 C CA . PRO A 1 94 ? -12.943 -7.148 16.829 1.00 55.03 94 PRO A CA 1
ATOM 675 C C . PRO A 1 94 ? -12.676 -5.940 15.928 1.00 55.03 94 PRO A C 1
ATOM 677 O O . PRO A 1 94 ? -11.800 -5.136 16.240 1.00 55.03 94 PRO A O 1
ATOM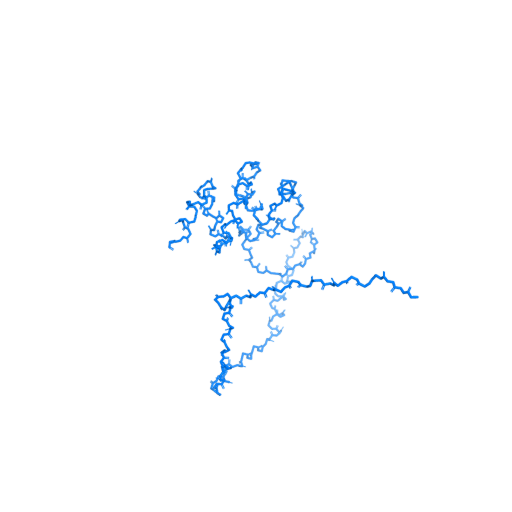 680 N N . GLU A 1 95 ? -13.383 -5.858 14.796 1.00 62.91 95 GLU A N 1
ATOM 681 C CA . GLU A 1 95 ? -13.164 -4.820 13.789 1.00 62.91 95 GLU A CA 1
ATOM 682 C C . GLU A 1 95 ? -13.297 -3.443 14.435 1.00 62.91 95 GLU A C 1
ATOM 684 O O . GLU A 1 95 ? -14.388 -3.015 14.813 1.00 62.91 95 GLU A O 1
ATOM 689 N N . ASP A 1 96 ? -12.158 -2.772 14.608 1.00 71.19 96 ASP A N 1
ATOM 690 C CA . ASP A 1 96 ? -12.129 -1.406 15.097 1.00 71.19 96 ASP A CA 1
ATOM 691 C C . ASP A 1 96 ? -12.970 -0.561 14.121 1.00 71.19 96 ASP A C 1
ATOM 693 O O . ASP A 1 96 ? -12.696 -0.585 12.912 1.00 71.19 96 ASP A O 1
ATOM 697 N N . PRO A 1 97 ? -14.005 0.161 14.589 1.00 79.25 97 PRO A N 1
ATOM 698 C CA . PRO A 1 97 ? -14.896 0.932 13.716 1.00 79.25 97 PRO A CA 1
ATOM 699 C C . PRO A 1 97 ? -14.127 1.939 12.848 1.00 79.25 97 PRO A C 1
ATOM 701 O O . PRO A 1 97 ? -14.559 2.290 11.746 1.00 79.25 97 PRO A O 1
ATOM 704 N N . THR A 1 98 ? -12.957 2.366 13.324 1.00 78.69 98 THR A N 1
ATOM 705 C CA . THR A 1 98 ? -12.013 3.217 12.602 1.00 78.69 98 THR A CA 1
ATOM 706 C C . THR A 1 98 ? -11.522 2.542 11.326 1.00 78.69 98 THR A C 1
ATOM 708 O O . THR A 1 98 ? -11.548 3.126 10.245 1.00 78.69 98 THR A O 1
ATOM 711 N N . ILE A 1 99 ? -11.124 1.278 11.432 1.00 82.44 99 ILE A N 1
ATOM 712 C CA . ILE A 1 99 ? -10.570 0.482 10.339 1.00 82.44 99 ILE A CA 1
ATOM 713 C C . ILE A 1 99 ? -11.676 0.160 9.332 1.00 82.44 99 ILE A C 1
ATOM 715 O O . ILE A 1 99 ? -11.487 0.363 8.131 1.00 82.44 99 ILE A O 1
ATOM 719 N N . GLU A 1 100 ? -12.867 -0.218 9.808 1.00 84.06 100 GLU A N 1
ATOM 720 C CA . GLU A 1 100 ? -14.026 -0.522 8.956 1.00 84.06 100 GLU A CA 1
ATOM 721 C C . GLU A 1 100 ? -14.396 0.651 8.029 1.00 84.06 100 GLU A C 1
ATOM 723 O O . GLU A 1 100 ? -14.688 0.458 6.844 1.00 84.06 100 GLU A O 1
ATOM 728 N N . LYS A 1 101 ? -14.316 1.891 8.532 1.00 87.00 101 LYS A N 1
ATOM 729 C CA . LYS A 1 101 ? -14.544 3.107 7.738 1.00 87.00 101 LYS A CA 1
ATOM 730 C C . LYS A 1 101 ? -13.592 3.195 6.542 1.00 87.00 101 LYS A C 1
ATOM 732 O O . LYS A 1 101 ? -14.042 3.488 5.434 1.00 87.00 101 LYS A O 1
ATOM 737 N N . PHE A 1 102 ? -12.298 2.939 6.741 1.00 84.06 102 PHE A N 1
ATOM 738 C CA . PHE A 1 102 ? -11.308 2.984 5.659 1.00 84.06 102 PHE A CA 1
ATOM 739 C C . PHE A 1 102 ? -11.410 1.772 4.722 1.00 84.06 102 PHE A C 1
ATOM 741 O O . PHE A 1 102 ? -11.256 1.938 3.511 1.00 84.06 102 PHE A O 1
ATOM 748 N N . LEU A 1 103 ? -11.772 0.588 5.228 1.00 86.56 103 LEU A N 1
ATOM 749 C CA . LEU A 1 103 ? -12.060 -0.574 4.377 1.00 86.56 103 LEU A CA 1
ATOM 750 C C . LEU A 1 103 ? -13.262 -0.317 3.462 1.00 86.56 103 LEU A C 1
ATOM 752 O O . LEU A 1 103 ? -13.220 -0.656 2.281 1.00 86.56 103 LEU A O 1
ATOM 756 N N . ARG A 1 104 ? -14.316 0.339 3.965 1.00 85.31 104 ARG A N 1
ATOM 757 C CA . ARG A 1 104 ? -15.490 0.716 3.158 1.00 85.31 104 ARG A CA 1
ATOM 758 C C . ARG A 1 104 ? -15.150 1.721 2.054 1.00 85.31 104 ARG A C 1
ATOM 760 O O . ARG A 1 104 ? -15.833 1.754 1.035 1.00 85.31 104 ARG A O 1
ATOM 767 N N . MET A 1 105 ? -14.090 2.511 2.234 1.00 83.56 105 MET A N 1
ATOM 768 C CA . MET A 1 105 ? -13.547 3.395 1.195 1.00 83.56 105 MET A CA 1
ATOM 769 C C . MET A 1 105 ? -12.702 2.653 0.145 1.00 83.56 105 MET A C 1
ATOM 771 O O . MET A 1 105 ? -12.293 3.264 -0.838 1.00 83.56 105 MET A O 1
ATOM 775 N N . GLY A 1 106 ? -12.480 1.344 0.308 1.00 85.94 106 GLY A N 1
ATOM 776 C CA . GLY A 1 106 ? -11.779 0.497 -0.657 1.00 85.94 106 GLY A CA 1
ATOM 777 C C . GLY A 1 106 ? -10.278 0.356 -0.410 1.00 85.94 106 GLY A C 1
ATOM 778 O O . GLY A 1 106 ? -9.572 -0.155 -1.277 1.00 85.94 106 GLY A O 1
ATOM 779 N N . TYR A 1 107 ? -9.772 0.791 0.748 1.00 87.88 107 TYR A N 1
ATOM 780 C CA . TYR A 1 107 ? -8.362 0.617 1.094 1.00 87.88 107 TYR A CA 1
ATOM 781 C C . TYR A 1 107 ? -8.077 -0.799 1.625 1.00 87.88 107 TYR A C 1
ATOM 783 O O . TYR A 1 107 ? -8.911 -1.371 2.334 1.00 87.88 107 TYR A O 1
ATOM 791 N N . PRO A 1 108 ? -6.903 -1.380 1.312 1.00 85.06 108 PRO A N 1
ATOM 792 C CA . PRO A 1 108 ? -6.554 -2.719 1.772 1.00 85.06 108 PRO A CA 1
ATOM 793 C C . PRO A 1 108 ? -6.346 -2.740 3.291 1.00 85.06 108 PRO A C 1
ATOM 795 O O . PRO A 1 108 ? -5.706 -1.845 3.848 1.00 85.06 108 PRO A O 1
ATOM 798 N N . ARG A 1 109 ? -6.858 -3.790 3.952 1.00 85.19 109 ARG A N 1
ATOM 799 C CA . ARG A 1 109 ? -6.856 -3.927 5.423 1.00 85.19 109 ARG A CA 1
ATOM 800 C C . ARG A 1 109 ? -5.463 -3.767 6.024 1.00 85.19 109 ARG A C 1
ATOM 802 O O . ARG A 1 109 ? -5.321 -3.067 7.020 1.00 85.19 109 ARG A O 1
ATOM 809 N N . ASP A 1 110 ? -4.448 -4.336 5.384 1.00 84.50 110 ASP A N 1
ATOM 810 C CA . ASP A 1 110 ? -3.065 -4.270 5.861 1.00 84.50 110 ASP A CA 1
ATOM 811 C C . ASP A 1 110 ? -2.532 -2.832 5.848 1.00 84.50 110 ASP A C 1
ATOM 813 O O . ASP A 1 110 ? -1.952 -2.376 6.828 1.00 84.50 110 ASP A O 1
ATOM 817 N N . ALA A 1 111 ? -2.789 -2.071 4.779 1.00 87.00 111 ALA A N 1
ATOM 818 C CA . ALA A 1 111 ? -2.353 -0.678 4.697 1.00 87.00 111 ALA A CA 1
ATOM 819 C C . ALA A 1 111 ? -3.100 0.214 5.694 1.00 87.00 111 ALA A C 1
ATOM 821 O O . ALA A 1 111 ? -2.497 1.110 6.278 1.00 87.00 111 ALA A O 1
ATOM 822 N N . VAL A 1 112 ? -4.391 -0.050 5.917 1.00 89.50 112 VAL A N 1
ATOM 823 C CA . VAL A 1 112 ? -5.200 0.671 6.908 1.00 8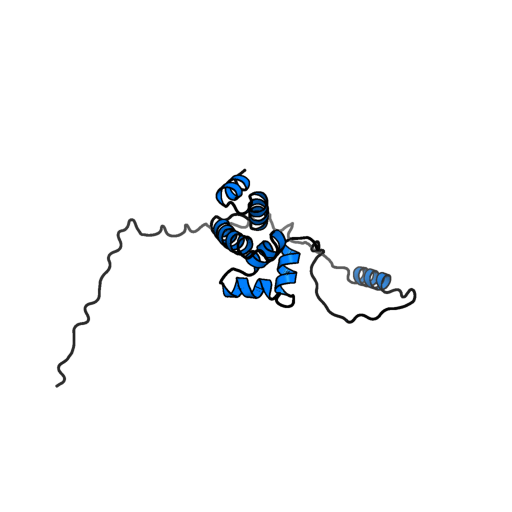9.50 112 VAL A CA 1
ATOM 824 C C . VAL A 1 112 ? -4.697 0.385 8.317 1.00 89.50 112 VAL A C 1
ATOM 826 O O . VAL A 1 112 ? -4.497 1.319 9.083 1.00 89.50 112 VAL A O 1
ATOM 829 N N . ALA A 1 113 ? -4.436 -0.881 8.649 1.00 87.06 113 ALA A N 1
ATOM 830 C CA . ALA A 1 113 ? -3.889 -1.273 9.945 1.00 87.06 113 ALA A CA 1
ATOM 831 C C . ALA A 1 113 ? -2.565 -0.550 10.231 1.00 87.06 113 ALA A C 1
ATOM 833 O O . ALA A 1 113 ? -2.358 -0.025 11.323 1.00 87.06 113 ALA A O 1
ATOM 834 N N . LEU A 1 114 ? -1.694 -0.475 9.223 1.00 86.69 114 LEU A N 1
ATOM 835 C CA . LEU A 1 114 ? -0.417 0.228 9.301 1.00 86.69 114 LEU A CA 1
ATOM 836 C C . LEU A 1 114 ? -0.598 1.741 9.417 1.00 86.69 114 LEU A C 1
ATOM 838 O O . LEU A 1 114 ? 0.008 2.366 10.280 1.00 86.69 114 LEU A O 1
ATOM 842 N N . GLY A 1 115 ? -1.455 2.331 8.588 1.00 87.94 115 GLY A N 1
ATOM 843 C CA . GLY A 1 115 ? -1.737 3.761 8.615 1.00 87.94 115 GLY A CA 1
ATOM 844 C C . GLY A 1 115 ? -2.302 4.205 9.960 1.00 87.94 115 GLY A C 1
ATOM 845 O O . GLY A 1 115 ? -1.823 5.185 10.520 1.00 87.94 115 GLY A O 1
ATOM 846 N N . VAL A 1 116 ? -3.251 3.445 10.512 1.00 88.81 116 VAL A N 1
ATOM 847 C CA . VAL A 1 116 ? -3.848 3.708 11.829 1.00 88.81 116 VAL A CA 1
ATOM 848 C C . VAL A 1 116 ? -2.835 3.492 12.955 1.00 88.81 116 VAL A C 1
ATOM 850 O O . VAL A 1 116 ? -2.817 4.257 13.913 1.00 88.81 116 VAL A O 1
ATOM 853 N N . ALA A 1 117 ? -1.939 2.508 12.841 1.00 86.44 117 ALA A N 1
ATOM 854 C CA . ALA A 1 117 ? -0.876 2.315 13.826 1.00 86.44 117 ALA A CA 1
ATOM 855 C C . ALA A 1 117 ? 0.142 3.473 13.845 1.00 86.44 117 ALA A C 1
ATOM 857 O O . ALA A 1 117 ? 0.660 3.804 14.909 1.00 86.44 117 ALA A O 1
ATOM 858 N N . MET A 1 118 ? 0.426 4.087 12.690 1.00 87.19 118 MET A N 1
ATOM 859 C CA . MET A 1 118 ? 1.423 5.160 12.570 1.00 87.19 118 MET A CA 1
ATOM 860 C C . MET A 1 118 ? 0.844 6.561 12.819 1.00 87.19 118 MET A C 1
ATOM 862 O O . MET A 1 118 ? 1.500 7.382 13.456 1.00 87.19 118 MET A O 1
ATOM 866 N N . TRP A 1 119 ? -0.364 6.835 12.320 1.00 86.62 119 TRP A N 1
ATOM 867 C CA . TRP A 1 119 ? -1.002 8.159 12.341 1.00 86.62 119 TRP A CA 1
ATOM 868 C C . TRP A 1 119 ? -2.255 8.229 13.230 1.00 86.62 119 TRP A C 1
ATOM 870 O O . TRP A 1 119 ? -2.808 9.303 13.420 1.00 86.62 119 TRP A O 1
ATOM 880 N N . GLY A 1 120 ? -2.729 7.117 13.795 1.00 85.38 120 GLY A N 1
ATOM 881 C CA . GLY A 1 120 ? -3.983 7.084 14.558 1.00 85.38 120 GLY A CA 1
ATOM 882 C C . GLY A 1 120 ? -5.230 7.201 13.670 1.00 85.38 120 GLY A C 1
ATOM 883 O O . GLY A 1 120 ? -5.234 6.757 12.525 1.00 85.38 120 GLY A O 1
ATOM 884 N N . ASP A 1 121 ? -6.304 7.801 14.192 1.00 82.12 121 ASP A N 1
ATOM 885 C CA . ASP A 1 121 ? -7.546 8.085 13.443 1.00 82.12 121 ASP A CA 1
ATOM 886 C C . ASP A 1 121 ? -7.494 9.464 12.766 1.00 82.12 121 ASP A C 1
ATOM 888 O O . ASP A 1 121 ? -8.366 10.315 12.949 1.00 82.12 121 ASP A O 1
ATOM 892 N N . ASP A 1 122 ? -6.431 9.717 12.003 1.00 87.50 122 ASP A N 1
ATOM 893 C CA . ASP A 1 122 ? -6.322 10.937 11.209 1.00 87.50 122 ASP A CA 1
ATOM 894 C C . ASP A 1 122 ? -7.011 10.742 9.845 1.00 87.50 122 ASP A C 1
ATOM 896 O O . ASP A 1 122 ? -6.486 10.043 8.966 1.00 87.50 122 ASP A O 1
ATOM 900 N N . PRO A 1 123 ? -8.164 11.394 9.591 1.00 83.88 123 PRO A N 1
ATOM 901 C CA . PRO A 1 123 ? -8.971 11.140 8.398 1.00 83.88 123 PRO A CA 1
ATOM 902 C C . PRO A 1 123 ? -8.325 11.632 7.097 1.00 83.88 123 PRO A C 1
ATOM 904 O O . PRO A 1 123 ? -8.822 11.308 6.023 1.00 83.88 123 PRO A O 1
ATOM 907 N N . THR A 1 124 ? -7.254 12.421 7.174 1.00 87.88 124 THR A N 1
ATOM 908 C CA . THR A 1 124 ? -6.486 12.915 6.021 1.00 87.88 124 THR A CA 1
ATOM 909 C C . THR A 1 124 ? -5.205 12.114 5.805 1.00 87.88 124 THR A C 1
ATOM 911 O O . THR A 1 124 ? -4.912 11.718 4.680 1.00 87.88 124 THR A O 1
ATOM 914 N N . LYS A 1 125 ? -4.468 11.809 6.879 1.00 90.19 125 LYS A N 1
ATOM 915 C CA . LYS A 1 125 ? -3.162 11.137 6.808 1.00 90.19 125 LYS A CA 1
ATOM 916 C C . LYS A 1 125 ? -3.267 9.642 6.523 1.00 90.19 125 LYS A C 1
ATOM 918 O O . LYS A 1 125 ? -2.479 9.124 5.735 1.00 90.19 125 LYS A O 1
ATOM 923 N N . VAL A 1 126 ? -4.241 8.949 7.112 1.00 90.31 126 VAL A N 1
ATOM 924 C CA . VAL A 1 126 ? -4.444 7.506 6.898 1.00 90.31 126 VAL A CA 1
ATOM 925 C C . VAL A 1 126 ? -4.753 7.157 5.431 1.00 90.31 126 VAL A C 1
ATOM 927 O O . VAL A 1 126 ? -4.092 6.261 4.897 1.00 90.31 126 VAL A O 1
ATOM 930 N N . PRO A 1 127 ? -5.688 7.826 4.723 1.00 90.31 127 PRO A N 1
ATOM 931 C CA . PRO A 1 127 ? -5.973 7.487 3.327 1.00 90.31 127 PRO A CA 1
ATOM 932 C C . PRO A 1 127 ? -4.824 7.862 2.380 1.00 90.31 127 PRO A C 1
ATOM 934 O O . PRO A 1 127 ? -4.561 7.125 1.426 1.00 90.31 127 PRO A O 1
ATOM 937 N N . GLU A 1 128 ? -4.101 8.956 2.648 1.00 91.94 128 GLU A N 1
ATOM 938 C CA . GLU A 1 128 ? -2.873 9.297 1.916 1.00 91.94 128 GLU A CA 1
ATOM 939 C C . GLU A 1 128 ? -1.821 8.199 2.073 1.00 91.94 128 GLU A C 1
ATOM 941 O O . GLU A 1 128 ? -1.325 7.677 1.072 1.00 91.94 128 GLU A O 1
ATOM 946 N N . PHE A 1 129 ? -1.551 7.780 3.314 1.00 92.56 129 PHE A N 1
ATOM 947 C CA . PHE A 1 129 ? -0.647 6.671 3.599 1.00 92.56 129 PHE A CA 1
ATOM 948 C C . PHE A 1 129 ? -1.065 5.409 2.842 1.00 92.56 129 PHE A C 1
ATOM 950 O O . PHE A 1 129 ? -0.241 4.824 2.148 1.00 92.56 129 PHE A O 1
ATOM 957 N N . CYS A 1 130 ? -2.342 5.017 2.898 1.00 91.31 130 CYS A N 1
ATOM 958 C CA . CYS A 1 130 ? -2.830 3.818 2.212 1.00 91.31 130 CYS A CA 1
ATOM 959 C C . CYS A 1 130 ? -2.635 3.892 0.691 1.00 91.31 130 CYS A C 1
ATOM 961 O O . CYS A 1 130 ? -2.247 2.904 0.068 1.00 91.31 130 CYS A O 1
ATOM 963 N N . THR A 1 131 ? -2.872 5.065 0.099 1.00 92.44 131 THR A N 1
ATOM 964 C CA . THR A 1 131 ? -2.718 5.293 -1.345 1.00 92.44 131 THR A CA 1
ATOM 965 C C . THR A 1 131 ? -1.252 5.189 -1.768 1.00 92.44 131 THR A C 1
ATOM 967 O O . THR A 1 131 ? -0.922 4.493 -2.730 1.00 92.44 131 THR A O 1
ATOM 970 N N . PHE A 1 132 ? -0.353 5.855 -1.043 1.00 92.31 132 PHE A N 1
ATOM 971 C CA . PHE A 1 132 ? 1.077 5.834 -1.349 1.00 92.31 132 PHE A CA 1
ATOM 972 C C . PHE A 1 132 ? 1.723 4.490 -1.028 1.00 92.31 132 PHE A C 1
ATOM 974 O O . PHE A 1 132 ? 2.586 4.035 -1.777 1.00 92.31 132 PHE A O 1
ATOM 981 N N . PHE A 1 133 ? 1.271 3.828 0.034 1.00 90.94 133 PHE A N 1
ATOM 982 C CA . PHE A 1 133 ? 1.703 2.489 0.390 1.00 90.94 133 PHE A CA 1
ATOM 983 C C . PHE A 1 133 ? 1.343 1.496 -0.714 1.00 90.94 133 PHE A C 1
ATOM 985 O O . PHE A 1 133 ? 2.237 0.839 -1.235 1.00 90.94 133 PHE A O 1
ATOM 992 N N . ALA A 1 134 ? 0.081 1.454 -1.159 1.00 90.88 134 ALA A N 1
ATOM 993 C CA . ALA A 1 134 ? -0.336 0.588 -2.265 1.00 90.88 134 ALA A CA 1
ATOM 994 C C . ALA A 1 134 ? 0.518 0.820 -3.525 1.00 90.88 134 ALA A C 1
ATOM 996 O O . ALA A 1 134 ? 1.045 -0.129 -4.102 1.00 90.88 134 ALA A O 1
ATOM 997 N N . ARG A 1 135 ? 0.762 2.086 -3.881 1.00 91.38 135 ARG A N 1
ATOM 998 C CA . ARG A 1 135 ? 1.603 2.451 -5.028 1.00 91.38 135 ARG A CA 1
ATOM 999 C C . ARG A 1 135 ? 3.069 2.037 -4.870 1.00 91.38 135 ARG A C 1
ATOM 1001 O O . ARG A 1 135 ? 3.706 1.641 -5.839 1.00 91.38 135 ARG A O 1
ATOM 1008 N N . GLY A 1 136 ? 3.630 2.116 -3.665 1.00 89.81 136 GLY A N 1
ATOM 1009 C CA . GLY A 1 136 ? 4.994 1.650 -3.415 1.00 89.81 136 GLY A CA 1
ATOM 1010 C C . GLY A 1 136 ? 5.123 0.124 -3.465 1.00 89.81 136 GLY A C 1
ATOM 1011 O O . GLY A 1 136 ? 6.141 -0.379 -3.940 1.00 89.81 136 GLY A O 1
ATOM 1012 N N . ILE A 1 137 ? 4.082 -0.613 -3.066 1.00 89.88 137 ILE A N 1
ATOM 1013 C CA . ILE A 1 137 ? 4.025 -2.068 -3.267 1.00 89.88 137 ILE A CA 1
ATOM 1014 C C . ILE A 1 137 ? 3.959 -2.407 -4.761 1.00 89.88 137 ILE A C 1
ATOM 1016 O O . ILE A 1 137 ? 4.642 -3.331 -5.197 1.00 89.88 137 ILE A O 1
ATOM 1020 N N . GLU A 1 138 ? 3.222 -1.635 -5.567 1.00 89.12 138 GLU A N 1
ATOM 1021 C CA . GLU A 1 138 ? 3.213 -1.788 -7.034 1.00 89.12 138 GLU A CA 1
ATOM 1022 C C . GLU A 1 138 ? 4.599 -1.565 -7.662 1.00 89.12 138 GLU A C 1
ATOM 1024 O O . GLU A 1 138 ? 4.937 -2.214 -8.651 1.00 89.12 138 GLU A O 1
ATOM 1029 N N . PHE A 1 139 ? 5.434 -0.701 -7.074 1.00 88.75 139 PHE A N 1
ATOM 1030 C CA . PHE A 1 139 ? 6.835 -0.540 -7.485 1.00 88.75 139 PHE A CA 1
ATOM 1031 C C . PHE A 1 139 ? 7.751 -1.692 -7.041 1.00 88.75 139 PHE A C 1
ATOM 1033 O O . PHE A 1 139 ? 8.914 -1.730 -7.437 1.00 88.75 139 PHE A O 1
ATOM 1040 N N . GLY A 1 140 ? 7.247 -2.639 -6.247 1.00 89.31 140 GLY A N 1
ATOM 1041 C CA . GLY A 1 140 ? 8.006 -3.786 -5.755 1.00 89.31 140 GLY A CA 1
ATOM 1042 C C . GLY A 1 140 ? 8.827 -3.500 -4.498 1.00 89.31 140 GLY A C 1
ATOM 1043 O O . GLY A 1 140 ? 9.712 -4.288 -4.162 1.00 89.31 140 GLY A O 1
ATOM 1044 N N . PHE A 1 141 ? 8.559 -2.397 -3.789 1.00 89.06 141 PHE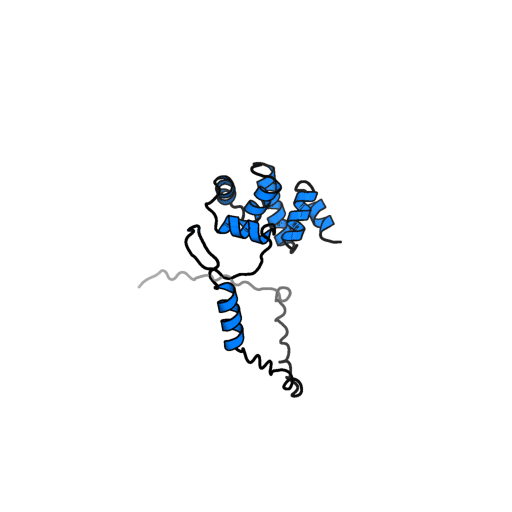 A N 1
ATOM 1045 C CA . PHE A 1 141 ? 9.239 -2.130 -2.525 1.00 89.06 141 PHE A CA 1
ATOM 1046 C C . PHE A 1 141 ? 8.709 -3.038 -1.408 1.00 89.06 141 PHE A C 1
ATOM 1048 O O . PHE A 1 141 ? 7.501 -3.264 -1.305 1.00 89.06 141 PHE A O 1
ATOM 1055 N N . PRO A 1 142 ? 9.592 -3.540 -0.528 1.00 88.44 142 PRO A N 1
ATOM 1056 C CA . PRO A 1 142 ? 9.167 -4.342 0.606 1.00 88.44 142 PRO A CA 1
ATOM 1057 C C . PRO A 1 142 ? 8.291 -3.517 1.573 1.00 88.44 142 PRO A C 1
ATOM 1059 O O . PRO A 1 142 ? 8.670 -2.401 1.947 1.00 88.44 142 PRO A O 1
ATOM 1062 N N . PRO A 1 143 ? 7.152 -4.067 2.044 1.00 86.25 143 PRO A N 1
ATOM 1063 C CA . PRO A 1 143 ? 6.140 -3.326 2.802 1.00 86.25 143 PRO A CA 1
ATOM 1064 C C . PRO A 1 143 ? 6.668 -2.738 4.112 1.00 86.25 143 PRO A C 1
ATOM 1066 O O . PRO A 1 143 ? 6.341 -1.609 4.458 1.00 86.25 143 PRO A O 1
ATOM 1069 N N . HIS A 1 144 ? 7.525 -3.464 4.830 1.00 86.94 144 HIS A N 1
ATOM 1070 C CA . HIS A 1 144 ? 8.085 -2.993 6.099 1.00 86.94 144 HIS A CA 1
ATOM 1071 C C . HIS A 1 144 ? 8.997 -1.766 5.922 1.00 86.94 144 HIS A C 1
ATOM 1073 O O . HIS A 1 144 ? 8.916 -0.822 6.706 1.00 86.94 144 HIS A O 1
ATOM 1079 N N . VAL A 1 145 ? 9.828 -1.747 4.871 1.00 89.31 145 VAL A N 1
ATOM 1080 C CA . VAL A 1 145 ? 10.703 -0.604 4.564 1.00 89.31 145 VAL A CA 1
ATOM 1081 C C . VAL A 1 145 ? 9.868 0.577 4.097 1.00 89.31 145 VAL A C 1
ATOM 1083 O O . VAL A 1 145 ? 10.080 1.698 4.550 1.00 89.31 145 VAL A O 1
ATOM 1086 N N . LEU A 1 146 ? 8.893 0.323 3.223 1.00 90.62 146 LEU A N 1
ATOM 1087 C CA . LEU A 1 146 ? 8.029 1.357 2.675 1.00 90.62 146 LEU A CA 1
ATOM 1088 C C . LEU A 1 146 ? 7.166 2.020 3.757 1.00 90.62 146 LEU A C 1
ATOM 1090 O O . LEU A 1 146 ? 7.068 3.243 3.780 1.00 90.62 146 LEU A O 1
ATOM 1094 N N . ALA A 1 147 ? 6.582 1.240 4.671 1.00 88.94 147 ALA A N 1
ATOM 1095 C CA . ALA A 1 147 ? 5.794 1.767 5.786 1.00 88.94 147 ALA A CA 1
ATOM 1096 C C . ALA A 1 147 ? 6.636 2.690 6.678 1.00 88.94 147 ALA A C 1
ATOM 1098 O O . ALA A 1 147 ? 6.224 3.814 6.968 1.00 88.94 147 ALA A O 1
ATOM 1099 N N . GLY A 1 148 ? 7.841 2.248 7.056 1.00 88.19 148 GLY A N 1
ATOM 1100 C CA . GLY A 1 148 ? 8.770 3.062 7.839 1.00 88.19 148 GLY A CA 1
ATOM 1101 C C . GLY A 1 148 ? 9.227 4.319 7.093 1.00 88.19 148 GLY A C 1
ATOM 1102 O O . GLY A 1 148 ? 9.261 5.402 7.673 1.00 88.19 148 GLY A O 1
ATOM 1103 N N . ALA A 1 149 ? 9.520 4.205 5.795 1.00 91.19 149 ALA A N 1
ATOM 1104 C CA . ALA A 1 149 ? 9.940 5.331 4.965 1.00 91.19 149 ALA A CA 1
ATOM 1105 C C . ALA A 1 149 ? 8.819 6.362 4.760 1.00 91.19 149 ALA A C 1
ATOM 1107 O O . ALA A 1 149 ? 9.083 7.560 4.833 1.00 91.19 149 ALA A O 1
ATOM 1108 N N . LEU A 1 150 ? 7.573 5.930 4.545 1.00 91.38 150 LEU A N 1
ATOM 1109 C CA . LEU A 1 150 ? 6.417 6.826 4.426 1.00 91.38 150 LEU A CA 1
ATOM 1110 C C . LEU A 1 150 ? 6.136 7.561 5.735 1.00 91.38 150 LEU A C 1
ATOM 1112 O O . LEU A 1 150 ? 5.890 8.766 5.713 1.00 91.38 150 LEU A O 1
ATOM 1116 N N . ALA A 1 151 ? 6.229 6.862 6.866 1.00 88.88 151 ALA A N 1
ATOM 1117 C CA . ALA A 1 151 ? 6.067 7.481 8.174 1.00 88.88 151 ALA A CA 1
ATOM 1118 C C . ALA A 1 151 ? 7.174 8.502 8.480 1.00 88.88 151 ALA A C 1
ATOM 1120 O O . ALA A 1 151 ? 6.890 9.578 8.992 1.00 88.88 151 ALA A O 1
ATOM 1121 N N . ALA A 1 152 ? 8.424 8.205 8.114 1.00 89.94 152 ALA A N 1
ATOM 1122 C CA . ALA A 1 152 ? 9.552 9.114 8.322 1.00 89.94 152 ALA A CA 1
ATOM 1123 C C . ALA A 1 152 ? 9.510 10.375 7.437 1.00 89.94 152 ALA A C 1
ATOM 1125 O O . ALA A 1 152 ? 10.165 11.361 7.760 1.00 89.94 152 ALA A O 1
ATOM 1126 N N . ASN A 1 153 ? 8.774 10.341 6.321 1.00 89.75 153 ASN A N 1
ATOM 1127 C CA . ASN A 1 153 ? 8.688 11.432 5.345 1.00 89.75 153 ASN A CA 1
ATOM 1128 C C . ASN A 1 153 ? 7.290 12.074 5.286 1.00 89.75 153 ASN A C 1
ATOM 1130 O O . ASN A 1 153 ? 6.905 12.601 4.243 1.00 89.75 153 ASN A O 1
ATOM 1134 N N . ASP A 1 154 ? 6.504 12.001 6.363 1.00 89.19 154 ASP A N 1
ATOM 1135 C CA . ASP A 1 154 ? 5.185 12.644 6.460 1.00 89.19 154 ASP A CA 1
ATOM 1136 C C . ASP A 1 154 ? 4.198 12.285 5.327 1.00 89.19 154 ASP A C 1
ATOM 1138 O O . ASP A 1 154 ? 3.408 13.129 4.895 1.00 89.19 154 ASP A O 1
ATOM 1142 N N . ASN A 1 155 ? 4.214 11.028 4.864 1.00 88.44 155 ASN A N 1
ATOM 1143 C CA . ASN A 1 155 ? 3.465 10.511 3.706 1.00 88.44 155 ASN A CA 1
ATOM 1144 C C . ASN A 1 155 ? 3.925 11.039 2.333 1.00 88.44 155 ASN A C 1
ATOM 1146 O O . ASN A 1 155 ? 3.179 10.963 1.360 1.00 88.44 155 ASN A O 1
ATOM 1150 N N . ASN A 1 156 ? 5.158 11.527 2.192 1.00 90.94 156 ASN A N 1
ATOM 1151 C CA . ASN A 1 156 ? 5.711 11.868 0.881 1.00 90.94 156 ASN A CA 1
ATOM 1152 C C . ASN A 1 156 ? 6.262 10.622 0.161 1.00 90.94 156 ASN A C 1
ATOM 1154 O O . ASN A 1 156 ? 7.302 10.078 0.539 1.00 90.94 156 ASN A O 1
ATOM 1158 N N . LEU A 1 157 ? 5.584 10.195 -0.911 1.00 89.38 157 LEU A N 1
ATOM 1159 C CA . LEU A 1 157 ? 5.974 9.021 -1.698 1.00 89.38 157 LEU A CA 1
ATOM 1160 C C . LEU A 1 157 ? 7.346 9.167 -2.375 1.00 89.38 157 LEU A C 1
ATOM 1162 O O . LEU A 1 157 ? 8.127 8.222 -2.344 1.00 89.38 157 LEU A O 1
ATOM 1166 N N . GLU A 1 158 ? 7.659 10.313 -2.986 1.00 89.38 158 GLU A N 1
ATOM 1167 C CA . GLU A 1 158 ? 8.935 10.486 -3.701 1.00 89.38 158 GLU A CA 1
ATOM 1168 C C . GLU A 1 158 ? 10.124 10.432 -2.742 1.00 89.38 158 GLU A C 1
ATOM 1170 O O . GLU A 1 158 ? 11.118 9.751 -3.005 1.00 89.38 158 GLU A O 1
ATOM 1175 N N . ALA A 1 159 ? 9.993 11.097 -1.594 1.00 88.81 159 ALA A N 1
ATOM 1176 C CA . ALA A 1 159 ? 11.010 11.068 -0.553 1.00 88.81 159 ALA A CA 1
ATOM 1177 C C . ALA A 1 159 ? 11.155 9.661 0.053 1.00 88.81 159 ALA A C 1
ATOM 1179 O O . ALA A 1 159 ? 12.276 9.188 0.256 1.00 88.81 159 ALA A O 1
ATOM 1180 N N . ALA A 1 160 ? 10.038 8.954 0.269 1.00 89.31 160 ALA A N 1
ATOM 1181 C CA . ALA A 1 160 ? 10.049 7.579 0.758 1.00 89.31 160 ALA A CA 1
ATOM 1182 C C . ALA A 1 160 ? 10.759 6.627 -0.218 1.00 89.31 160 ALA A C 1
ATOM 1184 O O . ALA A 1 160 ? 11.642 5.879 0.197 1.00 89.31 160 ALA A O 1
ATOM 1185 N N . ILE A 1 161 ? 10.457 6.710 -1.519 1.00 88.62 161 ILE A N 1
ATOM 1186 C CA . ILE A 1 161 ? 11.128 5.913 -2.558 1.00 88.62 161 ILE A CA 1
ATOM 1187 C C . ILE A 1 161 ? 12.631 6.212 -2.582 1.00 88.62 161 ILE A C 1
ATOM 1189 O O . ILE A 1 161 ? 13.433 5.281 -2.601 1.00 88.62 161 ILE A O 1
ATOM 1193 N N . GLY A 1 162 ? 13.026 7.488 -2.502 1.00 87.75 162 GLY A N 1
ATOM 1194 C CA . GLY A 1 162 ? 14.433 7.898 -2.401 1.00 87.75 162 GLY A CA 1
ATOM 1195 C C . GLY A 1 162 ? 15.159 7.349 -1.162 1.00 87.75 162 GLY A C 1
ATOM 1196 O O . GLY A 1 162 ? 16.384 7.184 -1.159 1.00 87.75 162 GLY A O 1
ATOM 1197 N N . CYS A 1 163 ? 14.425 7.033 -0.095 1.00 85.50 163 CYS A N 1
ATOM 1198 C CA . CYS A 1 163 ? 14.963 6.329 1.065 1.00 85.50 163 CYS A CA 1
ATOM 1199 C C . CYS A 1 163 ? 15.112 4.820 0.843 1.00 85.50 163 CYS A C 1
ATOM 1201 O O . CYS A 1 163 ? 16.040 4.241 1.403 1.00 85.50 163 CYS A O 1
ATOM 1203 N N . CYS A 1 164 ? 14.265 4.200 0.020 1.00 82.12 164 CYS A N 1
ATOM 1204 C CA . CYS A 1 164 ? 14.278 2.757 -0.229 1.00 82.12 164 CYS A CA 1
ATOM 1205 C C . CYS A 1 164 ? 15.343 2.287 -1.240 1.00 82.12 164 CYS A C 1
ATOM 1207 O O . CYS A 1 164 ? 15.673 1.107 -1.243 1.00 82.12 164 CYS A O 1
ATOM 1209 N N . ILE A 1 165 ? 15.871 3.175 -2.090 1.00 82.19 165 ILE A N 1
ATOM 1210 C CA . ILE A 1 165 ? 16.809 2.848 -3.191 1.00 82.19 165 ILE A CA 1
ATOM 1211 C C . ILE A 1 165 ? 18.300 3.051 -2.854 1.00 82.19 165 ILE A C 1
ATOM 1213 O O . ILE A 1 165 ? 19.102 3.281 -3.758 1.00 82.19 165 ILE A O 1
ATOM 1217 N N . LYS A 1 166 ? 18.676 3.031 -1.572 1.00 61.50 166 LYS A N 1
ATOM 1218 C CA . LYS A 1 166 ? 20.071 3.237 -1.146 1.00 61.50 166 LYS A CA 1
ATOM 1219 C C . LYS A 1 166 ? 20.916 1.970 -1.199 1.00 61.50 166 LYS A C 1
ATOM 1221 O O . LYS A 1 166 ? 20.383 0.895 -0.856 1.00 61.50 166 LYS A O 1
#

Secondary structure (DSSP, 8-state):
------------PPPPGGGPPPPPP-PPP----TTSSSS--------HHHHHHHHHHHT---S----------------TTSHHHHHHHHHHS---HHHHHHHHTT--HHHHHHHHHHH-S-TTHHHHHHHHHHHHHHTT--HHHHHHHHHHTTT-HHHHHHHHT-

Radius of gyration: 29.08 Å; chains: 1; bounding box: 67×53×92 Å

Sequence (166 aa):
MNPDARPCVGVRIAVPATYQLTPPVSLPPLETSADAAADAADDARFDTTRERQVLAEETSPSTSPSPSPSTSARGAPADPTSLDATVRRVLDGPEDPTIEKFLRMGYPRDAVALGVAMWGDDPTKVPEFCTFFARGIEFGFPPHVLAGALAANDNNLEAAIGCCIK

Foldseek 3Di:
DDDDDDDDDDDDDDDDPVPDDDPDDDDDPDPDDPPVPPPPPPVPVPPVVVVVVVVVVVPDDDDDDDDDDDDDDDDDPPPCPDLVVQLVCCVVDDPDVLLVVVVVVVFDSSLLSLQCVLPNSDVPQSVLSSVLLVVVVVVVQDNVQLSVLCSVVSSDNVSSVVSRPD